Protein AF-A0A396GVX8-F1 (afdb_monomer_lite)

Structure (mmCIF, N/CA/C/O backbone):
data_AF-A0A396GVX8-F1
#
_entry.id   AF-A0A396GVX8-F1
#
loop_
_atom_site.group_PDB
_atom_site.id
_atom_site.type_symbol
_atom_site.label_atom_id
_atom_site.label_alt_id
_atom_site.label_comp_id
_atom_site.label_asym_id
_atom_site.label_entity_id
_atom_site.label_seq_id
_atom_site.pdbx_PDB_ins_code
_atom_site.Cartn_x
_atom_site.Cartn_y
_atom_site.Cartn_z
_atom_site.occupancy
_atom_site.B_iso_or_equiv
_atom_site.auth_seq_id
_atom_site.auth_comp_id
_atom_site.auth_asym_id
_atom_site.auth_atom_id
_atom_site.pdbx_PDB_model_num
ATOM 1 N N . MET A 1 1 ? 4.612 -15.778 2.059 1.00 48.03 1 MET A N 1
ATOM 2 C CA . MET A 1 1 ? 3.726 -14.778 2.708 1.00 48.03 1 MET A CA 1
ATOM 3 C C . MET A 1 1 ? 3.574 -15.032 4.222 1.00 48.03 1 MET A C 1
ATOM 5 O O . MET A 1 1 ? 2.471 -15.257 4.695 1.00 48.03 1 MET A O 1
ATOM 9 N N . VAL A 1 2 ? 4.655 -15.014 5.015 1.00 45.66 2 VAL A N 1
ATOM 10 C CA . VAL A 1 2 ? 4.585 -15.224 6.489 1.00 45.66 2 VAL A CA 1
ATOM 11 C C . VAL A 1 2 ? 4.983 -13.963 7.264 1.00 45.66 2 VAL A C 1
ATOM 13 O O . VAL A 1 2 ? 4.406 -13.672 8.306 1.00 45.66 2 VAL A O 1
ATOM 16 N N . PHE A 1 3 ? 5.855 -13.126 6.692 1.00 49.66 3 PHE A N 1
ATOM 17 C CA . PHE A 1 3 ? 6.358 -11.907 7.336 1.00 49.66 3 PHE A CA 1
ATOM 18 C C . PHE A 1 3 ? 5.275 -10.853 7.634 1.00 4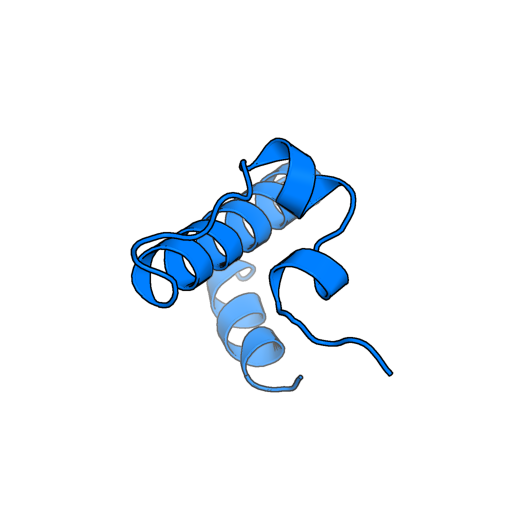9.66 3 PHE A C 1
ATOM 20 O O . PHE A 1 3 ? 5.396 -10.077 8.580 1.00 49.66 3 PHE A O 1
ATOM 27 N N . CYS A 1 4 ? 4.181 -10.842 6.864 1.00 56.78 4 CYS A N 1
ATOM 28 C CA . CYS A 1 4 ? 3.050 -9.963 7.152 1.00 56.78 4 CYS A CA 1
ATOM 29 C C . CYS A 1 4 ? 2.273 -10.421 8.385 1.00 56.78 4 CYS A C 1
ATOM 31 O O . CYS A 1 4 ? 1.752 -9.572 9.081 1.00 56.78 4 CYS A O 1
ATOM 33 N N . LYS A 1 5 ? 2.211 -11.717 8.717 1.00 54.16 5 LYS A N 1
ATOM 34 C CA . LYS A 1 5 ? 1.288 -12.220 9.748 1.00 54.16 5 LYS A CA 1
ATOM 35 C C . LYS A 1 5 ? 1.665 -11.745 11.156 1.00 54.16 5 LYS A C 1
ATOM 37 O O . LYS A 1 5 ? 0.799 -11.305 11.903 1.00 54.16 5 LYS A O 1
ATOM 42 N N . GLU A 1 6 ? 2.953 -11.758 11.492 1.00 58.66 6 GLU A N 1
ATOM 43 C CA . GLU A 1 6 ? 3.457 -11.325 12.804 1.00 58.66 6 GLU A CA 1
ATOM 44 C C . GLU A 1 6 ? 3.465 -9.800 12.962 1.00 58.66 6 GLU A C 1
ATOM 46 O O . GLU A 1 6 ? 3.066 -9.269 14.001 1.00 58.66 6 GLU A O 1
ATOM 51 N N . ARG A 1 7 ? 3.857 -9.081 11.902 1.00 57.06 7 ARG A N 1
ATOM 52 C CA . ARG A 1 7 ? 3.862 -7.613 11.880 1.00 57.06 7 ARG A CA 1
ATOM 53 C C . ARG A 1 7 ? 2.442 -7.057 11.888 1.00 57.06 7 ARG A C 1
ATOM 55 O O . ARG A 1 7 ? 2.170 -6.108 12.617 1.00 57.06 7 ARG A O 1
ATOM 62 N N . ASN A 1 8 ? 1.539 -7.728 11.174 1.00 59.41 8 ASN A N 1
ATOM 63 C CA . ASN A 1 8 ? 0.107 -7.537 11.291 1.00 59.41 8 ASN A CA 1
ATOM 64 C C . ASN A 1 8 ? -0.282 -7.725 12.754 1.00 59.41 8 ASN A C 1
ATOM 66 O O . ASN A 1 8 ? -0.722 -6.767 13.374 1.00 59.41 8 ASN A O 1
ATOM 70 N N . ASN A 1 9 ? -0.093 -8.902 13.347 1.00 61.75 9 ASN A N 1
ATOM 71 C CA . ASN A 1 9 ? -0.593 -9.180 14.698 1.00 61.75 9 ASN A CA 1
ATOM 72 C C . ASN A 1 9 ? -0.134 -8.148 15.756 1.00 61.75 9 ASN A C 1
ATOM 74 O O . ASN A 1 9 ? -0.846 -7.886 16.721 1.00 61.75 9 ASN A O 1
ATOM 78 N N . ARG A 1 10 ? 1.031 -7.513 15.556 1.00 64.00 10 ARG A N 1
ATOM 79 C CA . ARG A 1 10 ? 1.535 -6.409 16.389 1.00 64.00 10 ARG A CA 1
ATOM 80 C C . ARG A 1 10 ? 0.856 -5.054 16.130 1.00 64.00 10 ARG A C 1
ATOM 82 O O . ARG A 1 10 ? 0.681 -4.299 17.076 1.00 64.00 10 ARG A O 1
ATOM 89 N N . VAL A 1 11 ? 0.470 -4.759 14.888 1.00 57.25 11 VAL A N 1
ATOM 90 C CA . VAL A 1 11 ? -0.328 -3.576 14.497 1.00 57.25 11 VAL A CA 1
ATOM 91 C C . VAL A 1 11 ? -1.806 -3.735 14.886 1.00 57.25 11 VAL A C 1
ATOM 93 O O . VAL A 1 11 ? -2.438 -2.766 15.292 1.00 57.25 11 VAL A O 1
ATOM 96 N N . PHE A 1 12 ? -2.348 -4.955 14.815 1.00 59.69 12 PHE A N 1
ATOM 97 C CA . PHE A 1 12 ? -3.755 -5.274 15.104 1.00 59.69 12 PHE A CA 1
ATOM 98 C C . PHE A 1 12 ? -4.049 -5.512 16.597 1.00 59.69 12 PHE A C 1
ATOM 100 O O . PHE A 1 12 ? -5.214 -5.558 16.994 1.00 59.69 12 PHE A O 1
ATOM 107 N N . LYS A 1 13 ? -3.030 -5.663 17.457 1.00 56.44 13 LYS A N 1
ATOM 108 C CA . LYS A 1 13 ? -3.234 -5.802 18.907 1.00 56.44 13 LYS A CA 1
ATOM 109 C C . LYS A 1 13 ? -3.594 -4.451 19.529 1.00 56.44 13 LYS A C 1
ATOM 111 O O . LYS A 1 13 ? -2.719 -3.675 19.896 1.00 56.44 13 LYS A O 1
ATOM 116 N N . GLY A 1 14 ? -4.892 -4.211 19.707 1.00 55.41 14 GLY A N 1
ATOM 117 C CA . GLY A 1 14 ? -5.388 -3.240 20.689 1.00 55.41 14 GLY A CA 1
ATOM 118 C C . GLY A 1 14 ? -6.277 -2.120 20.163 1.00 55.41 14 GLY A C 1
ATOM 119 O O . GLY A 1 14 ? -6.663 -1.261 20.949 1.00 55.41 14 GLY A O 1
ATOM 120 N N . LYS A 1 15 ? -6.648 -2.111 18.880 1.00 55.22 15 LYS A N 1
ATOM 121 C CA . LYS A 1 15 ? -7.673 -1.187 18.388 1.00 55.22 15 LYS A CA 1
ATOM 122 C C . LYS A 1 15 ? -8.753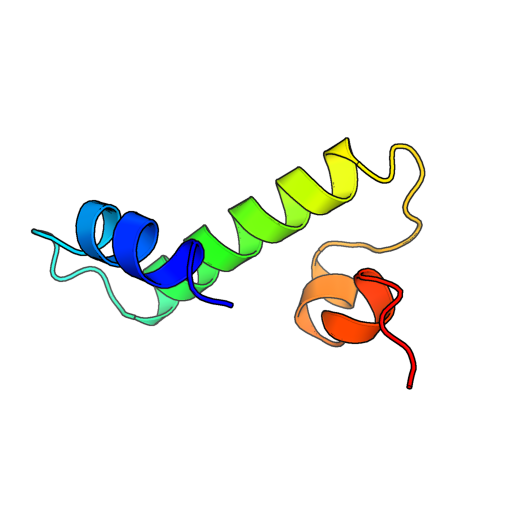 -1.969 17.663 1.00 55.22 15 LYS A C 1
ATOM 124 O O . LYS A 1 15 ? -8.451 -2.708 16.731 1.00 55.22 15 LYS A O 1
ATOM 129 N N . ALA A 1 16 ? -10.005 -1.775 18.077 1.00 58.09 16 ALA A N 1
ATOM 130 C CA . ALA A 1 16 ? -11.190 -2.063 17.272 1.00 58.09 16 ALA A CA 1
ATOM 131 C C . ALA A 1 16 ? -11.208 -1.093 16.081 1.00 58.09 16 ALA A C 1
ATOM 133 O O . ALA A 1 16 ? -12.042 -0.201 15.976 1.00 58.09 16 ALA A O 1
ATOM 134 N N . GLN A 1 17 ? -10.172 -1.176 15.258 1.00 59.31 17 GLN A N 1
ATOM 135 C CA . GLN A 1 17 ? -10.038 -0.392 14.060 1.00 59.31 17 GLN A CA 1
ATOM 136 C C . GLN A 1 17 ? -10.744 -1.187 12.976 1.00 59.31 17 GLN A C 1
ATOM 138 O O . GLN A 1 17 ? -10.543 -2.396 12.854 1.00 59.31 17 GLN A O 1
ATOM 143 N N . ASP A 1 18 ? -11.642 -0.517 12.269 1.00 70.19 18 ASP A N 1
ATOM 144 C CA . ASP A 1 18 ? -12.451 -1.136 11.236 1.00 70.19 18 ASP A CA 1
ATOM 145 C C . ASP A 1 18 ? -11.544 -1.882 10.242 1.00 70.19 18 ASP A C 1
ATOM 147 O O . ASP A 1 18 ? -10.492 -1.370 9.840 1.00 70.19 18 ASP A O 1
ATOM 151 N N . LEU A 1 19 ? -11.922 -3.112 9.877 1.00 71.81 19 LEU A N 1
ATOM 152 C CA . LEU A 1 19 ? -11.161 -3.966 8.956 1.00 71.81 19 LEU A CA 1
ATOM 153 C C . LEU A 1 19 ? -10.777 -3.219 7.671 1.00 71.81 19 LEU A C 1
ATOM 155 O O . LEU A 1 19 ? -9.703 -3.466 7.118 1.00 71.81 19 LEU A O 1
ATOM 159 N N . VAL A 1 20 ? -11.611 -2.269 7.237 1.00 74.31 20 VAL A N 1
ATOM 160 C CA . VAL A 1 20 ? -11.362 -1.409 6.079 1.00 74.31 20 VAL A CA 1
ATOM 161 C C . VAL A 1 20 ? -10.168 -0.482 6.308 1.00 74.31 20 VAL A C 1
ATOM 163 O O . VAL A 1 20 ? -9.304 -0.395 5.440 1.00 74.31 20 VAL A O 1
ATOM 166 N N . GLN A 1 21 ? -10.050 0.161 7.474 1.00 73.44 21 GLN A N 1
ATOM 167 C CA . GLN A 1 21 ? -8.923 1.058 7.778 1.00 73.44 21 GLN A CA 1
ATOM 168 C C . GLN A 1 21 ? -7.590 0.314 7.863 1.00 73.44 21 GLN A C 1
ATOM 170 O O . GLN A 1 21 ? -6.537 0.825 7.474 1.00 73.44 21 GLN A O 1
ATOM 175 N N . LEU A 1 22 ? -7.627 -0.908 8.382 1.00 74.62 22 LEU A N 1
ATOM 176 C CA . LEU A 1 22 ? -6.446 -1.752 8.466 1.00 74.62 22 LEU A CA 1
ATOM 177 C C . LEU A 1 22 ? -6.010 -2.261 7.098 1.00 74.62 22 LEU A C 1
ATOM 179 O O . LEU A 1 22 ? -4.816 -2.241 6.793 1.00 74.62 22 LEU A O 1
ATOM 183 N N . LEU A 1 23 ? -6.968 -2.682 6.271 1.00 77.50 23 LEU A N 1
ATOM 184 C CA . LEU A 1 23 ? -6.701 -2.998 4.875 1.00 77.50 23 LEU A CA 1
ATOM 185 C C . LEU A 1 23 ? -6.086 -1.792 4.173 1.00 77.50 23 LEU A C 1
ATOM 187 O O . LEU A 1 23 ? -5.038 -1.948 3.562 1.00 77.50 23 LEU A O 1
ATOM 191 N N . ASP A 1 24 ? -6.660 -0.600 4.318 1.00 80.81 24 ASP A N 1
ATOM 192 C CA . ASP A 1 24 ? -6.133 0.615 3.694 1.00 80.81 24 ASP A CA 1
ATOM 193 C C . ASP A 1 24 ? -4.698 0.931 4.150 1.00 80.81 24 ASP A C 1
ATOM 195 O O . ASP A 1 24 ? -3.822 1.186 3.328 1.00 80.81 24 ASP A O 1
ATOM 199 N N . THR A 1 25 ? -4.400 0.762 5.441 1.00 81.38 25 THR A N 1
ATOM 200 C CA . THR A 1 25 ? -3.048 0.966 5.989 1.00 81.38 25 THR A CA 1
ATOM 201 C C . THR A 1 25 ? -2.032 -0.022 5.415 1.00 81.38 25 THR A C 1
ATOM 203 O O . THR A 1 25 ? -0.943 0.374 4.993 1.00 81.38 25 THR A O 1
ATOM 206 N N . VAL A 1 26 ? -2.365 -1.319 5.390 1.00 81.69 26 VAL A N 1
ATOM 207 C CA . VAL A 1 26 ? -1.492 -2.355 4.807 1.00 81.69 26 VAL A CA 1
ATOM 208 C C . VAL A 1 26 ? -1.251 -2.055 3.335 1.00 81.69 26 VAL A C 1
ATOM 210 O O . VAL A 1 26 ? -0.124 -2.144 2.852 1.00 81.69 26 VAL A O 1
ATOM 213 N N . LYS A 1 27 ? -2.305 -1.646 2.637 1.00 81.62 27 LYS A N 1
ATOM 214 C CA . LYS A 1 27 ? -2.278 -1.354 1.217 1.00 81.62 27 LYS A CA 1
ATOM 215 C C . LYS A 1 27 ? -1.421 -0.132 0.879 1.00 81.62 27 LYS A C 1
ATOM 217 O O . LYS A 1 27 ? -0.531 -0.214 0.032 1.00 81.62 27 LYS A O 1
ATOM 222 N N . PHE A 1 28 ? -1.592 0.957 1.619 1.00 83.19 28 PHE A N 1
ATOM 223 C CA . PHE A 1 28 ? -0.766 2.155 1.514 1.00 83.19 28 PHE A CA 1
ATOM 224 C C . PHE A 1 28 ? 0.715 1.878 1.813 1.00 83.19 28 PHE A C 1
ATOM 226 O O . PHE A 1 28 ? 1.600 2.326 1.077 1.00 83.19 28 PHE A O 1
ATOM 233 N N . MET A 1 29 ? 0.997 1.095 2.861 1.00 82.81 29 MET A N 1
ATOM 234 C CA . MET A 1 29 ? 2.355 0.658 3.189 1.00 82.81 29 MET A CA 1
ATOM 235 C C . MET A 1 29 ? 2.958 -0.153 2.037 1.00 82.81 29 MET A C 1
ATOM 237 O O . MET A 1 29 ? 4.055 0.158 1.581 1.00 82.81 29 MET A O 1
ATOM 241 N N . SER A 1 30 ? 2.244 -1.153 1.518 1.00 81.44 30 SER A N 1
ATOM 242 C CA . SER A 1 30 ? 2.714 -1.974 0.398 1.00 81.44 30 SER A CA 1
ATOM 243 C C . SER A 1 30 ? 2.997 -1.148 -0.857 1.00 81.44 30 SER A C 1
ATOM 245 O O . SER A 1 30 ? 4.053 -1.326 -1.461 1.00 81.44 30 SER A O 1
ATOM 247 N N . PHE A 1 31 ? 2.115 -0.213 -1.218 1.00 83.31 31 PHE A N 1
ATOM 248 C CA . PHE A 1 31 ? 2.344 0.693 -2.344 1.00 83.31 31 PHE A CA 1
ATOM 249 C C . PHE A 1 31 ? 3.554 1.607 -2.120 1.00 83.31 31 PHE A C 1
ATOM 251 O O . PHE A 1 31 ? 4.367 1.781 -3.023 1.00 83.31 31 PHE A O 1
ATOM 258 N N . SER A 1 32 ? 3.730 2.145 -0.910 1.00 81.88 32 SER A N 1
ATOM 259 C CA . SER A 1 32 ? 4.888 2.988 -0.579 1.00 81.88 32 SER A CA 1
ATOM 260 C C . SER A 1 32 ? 6.205 2.219 -0.705 1.00 81.88 32 SER A C 1
ATOM 262 O O . SER A 1 32 ? 7.174 2.730 -1.262 1.00 81.88 32 SER A O 1
ATOM 264 N N . TRP A 1 33 ? 6.232 0.963 -0.252 1.00 82.31 33 TRP A N 1
ATOM 265 C CA . TRP A 1 33 ? 7.377 0.068 -0.433 1.00 82.31 33 TRP A CA 1
ATOM 266 C C . TRP A 1 33 ? 7.629 -0.264 -1.905 1.00 82.31 33 TRP A C 1
ATOM 268 O O . TRP A 1 33 ? 8.781 -0.287 -2.337 1.00 82.31 33 TRP A O 1
ATOM 278 N N . LEU A 1 34 ? 6.566 -0.501 -2.677 1.00 79.31 34 LEU A N 1
ATOM 279 C CA . LEU A 1 34 ? 6.662 -0.747 -4.113 1.00 79.31 34 LEU A CA 1
ATOM 280 C C . LEU A 1 34 ? 7.257 0.466 -4.831 1.00 79.31 34 LEU A C 1
ATOM 282 O O . LEU A 1 34 ? 8.205 0.310 -5.588 1.00 79.31 34 LEU A O 1
ATOM 286 N N . LYS A 1 35 ? 6.761 1.670 -4.541 1.00 79.94 35 LYS A N 1
ATOM 287 C CA . LYS A 1 35 ? 7.231 2.931 -5.127 1.00 79.94 35 LYS A CA 1
ATOM 288 C C . LYS A 1 35 ? 8.673 3.262 -4.730 1.00 79.94 35 LYS A C 1
ATOM 290 O O . LYS A 1 35 ? 9.418 3.815 -5.527 1.00 79.94 35 LYS A O 1
ATOM 295 N N . ALA A 1 36 ? 9.084 2.895 -3.515 1.00 81.62 36 ALA A N 1
ATOM 296 C CA . ALA A 1 36 ? 10.470 3.034 -3.071 1.00 81.62 36 ALA A CA 1
ATOM 297 C C . ALA A 1 36 ? 11.422 2.051 -3.777 1.00 81.62 36 ALA A C 1
ATOM 299 O O . ALA A 1 36 ? 12.577 2.389 -4.019 1.00 81.62 36 ALA A O 1
ATOM 300 N N . LYS A 1 37 ? 10.957 0.837 -4.107 1.00 76.19 37 LYS A N 1
ATOM 301 C CA . LYS A 1 37 ? 11.752 -0.165 -4.839 1.00 76.19 37 LYS A CA 1
ATOM 302 C C . LYS A 1 37 ? 11.773 0.070 -6.348 1.00 76.19 37 LYS A C 1
ATOM 304 O O . LYS A 1 37 ? 12.815 -0.071 -6.976 1.00 76.19 37 LYS A O 1
ATOM 309 N N . LEU A 1 38 ? 10.630 0.417 -6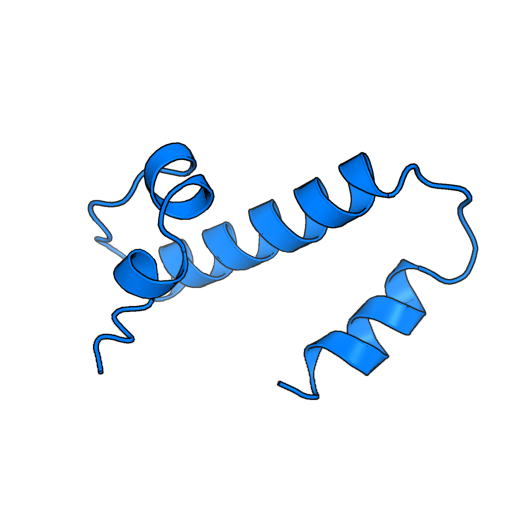.922 1.00 72.94 38 LEU A N 1
ATOM 310 C CA . LEU A 1 38 ? 10.462 0.796 -8.317 1.00 72.94 38 LEU A CA 1
ATOM 311 C C . LEU A 1 38 ? 10.406 2.323 -8.368 1.00 72.94 38 LEU A C 1
ATOM 313 O O . LEU A 1 38 ? 9.329 2.911 -8.458 1.00 72.94 38 LEU A O 1
ATOM 317 N N . LEU A 1 39 ? 11.589 2.948 -8.295 1.00 62.91 39 LEU A N 1
ATOM 318 C CA . LEU A 1 39 ? 11.799 4.407 -8.330 1.00 62.91 39 LEU A CA 1
ATOM 319 C C . LEU A 1 39 ? 11.084 5.107 -9.507 1.00 62.91 39 LEU A C 1
ATOM 321 O O . LEU A 1 39 ? 10.849 6.311 -9.456 1.00 62.91 39 LEU A O 1
ATOM 325 N N . THR A 1 40 ? 10.711 4.352 -10.543 1.00 62.19 40 THR A N 1
ATOM 326 C CA . THR A 1 40 ? 10.033 4.799 -11.767 1.00 62.19 40 THR A CA 1
ATOM 327 C C . THR A 1 40 ? 8.807 3.943 -12.115 1.00 62.19 40 THR A C 1
ATOM 329 O O . THR A 1 40 ? 8.486 3.762 -13.287 1.00 62.19 40 THR A O 1
ATOM 332 N N . SER A 1 41 ? 8.117 3.377 -11.119 1.00 61.53 41 SER A N 1
ATOM 333 C CA . SER A 1 41 ? 6.910 2.582 -11.376 1.00 61.53 41 SER A CA 1
ATOM 334 C C . SER A 1 41 ? 5.824 3.438 -12.053 1.00 61.53 41 SER A C 1
ATOM 336 O O . SER A 1 41 ? 5.425 4.449 -11.469 1.00 61.53 41 SER A O 1
ATOM 338 N N . PRO A 1 42 ? 5.304 3.057 -13.238 1.00 69.25 42 PRO A N 1
ATOM 339 C CA . PRO A 1 42 ? 4.227 3.789 -13.913 1.00 69.25 42 PRO A CA 1
ATOM 340 C C . PRO A 1 42 ? 2.868 3.620 -13.215 1.00 69.25 42 PRO A C 1
ATOM 342 O O . PRO A 1 42 ? 1.888 4.254 -13.599 1.00 69.25 42 PRO A O 1
ATOM 345 N N . PHE A 1 43 ? 2.788 2.758 -12.199 1.00 72.69 43 PHE A N 1
ATOM 346 C CA . PHE A 1 43 ? 1.536 2.395 -11.554 1.00 72.69 43 PHE A CA 1
ATOM 347 C C . PHE A 1 43 ? 1.120 3.423 -10.499 1.00 72.69 43 PHE A C 1
ATOM 349 O O . PHE A 1 43 ? 1.845 3.706 -9.539 1.00 72.69 43 PHE A O 1
ATOM 356 N N . SER A 1 44 ? -0.092 3.956 -10.654 1.00 80.12 44 SER A N 1
ATOM 357 C CA . SER A 1 44 ? -0.725 4.793 -9.637 1.00 80.12 44 SER A CA 1
ATOM 358 C C . SER A 1 44 ? -1.255 3.935 -8.485 1.00 80.12 44 SER A C 1
ATOM 360 O O . SER A 1 44 ? -1.449 2.728 -8.627 1.00 80.12 44 SER A O 1
ATOM 362 N N . TYR A 1 45 ? -1.563 4.555 -7.340 1.00 80.00 45 TYR A N 1
ATOM 363 C CA . TYR A 1 45 ? -2.179 3.842 -6.208 1.00 80.00 45 TYR A CA 1
ATOM 364 C C . TYR A 1 45 ? -3.469 3.112 -6.621 1.00 80.00 45 TYR A C 1
ATOM 366 O O . TYR A 1 45 ? -3.750 2.017 -6.141 1.00 80.00 45 TYR A O 1
ATOM 374 N N . ASN A 1 46 ? -4.224 3.692 -7.560 1.00 81.81 46 ASN A N 1
ATOM 375 C CA . ASN A 1 46 ? -5.449 3.098 -8.086 1.00 81.81 46 ASN A CA 1
ATOM 376 C C . ASN A 1 46 ? -5.184 1.849 -8.950 1.00 81.81 46 ASN A C 1
ATOM 378 O O . ASN A 1 46 ? -5.873 0.844 -8.796 1.00 81.81 46 ASN A O 1
ATOM 382 N N . ASP A 1 47 ? -4.161 1.871 -9.810 1.00 80.88 47 ASP A N 1
ATOM 383 C CA . ASP A 1 47 ? -3.745 0.688 -10.578 1.00 80.88 47 ASP A CA 1
ATOM 384 C C . ASP A 1 47 ? -3.277 -0.429 -9.651 1.00 80.88 47 ASP A C 1
ATOM 386 O O . ASP A 1 47 ? -3.682 -1.579 -9.803 1.00 80.88 47 ASP A O 1
ATOM 390 N N . TRP A 1 48 ? -2.514 -0.072 -8.617 1.00 82.12 48 TRP A N 1
ATOM 391 C CA . TR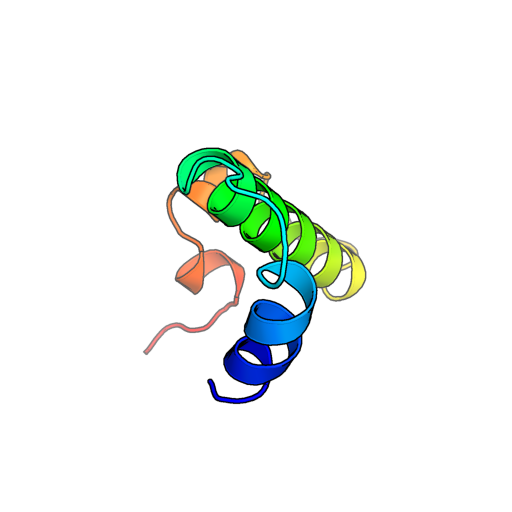P A 1 48 ? -2.095 -1.006 -7.581 1.00 82.12 48 TRP A CA 1
ATOM 392 C C . TRP A 1 48 ? -3.280 -1.584 -6.795 1.00 82.12 48 T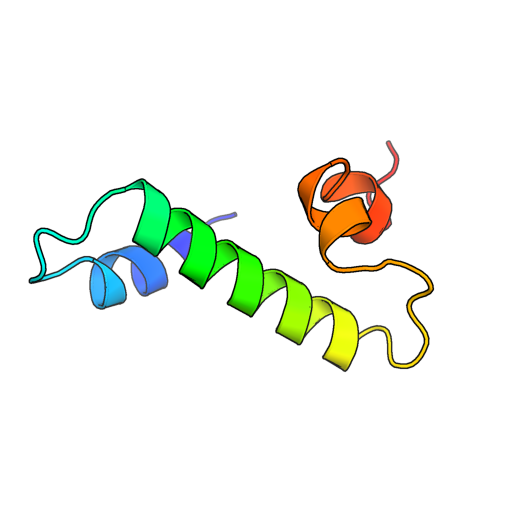RP A C 1
ATOM 394 O O . TRP A 1 48 ? -3.284 -2.767 -6.465 1.00 82.12 48 TRP A O 1
ATOM 404 N N . TRP A 1 49 ? -4.322 -0.788 -6.541 1.00 80.56 49 TRP A N 1
ATOM 405 C CA . TRP A 1 49 ? -5.532 -1.261 -5.870 1.00 80.56 49 TRP A CA 1
ATOM 406 C C . TRP A 1 49 ? -6.323 -2.266 -6.712 1.00 80.56 49 TRP A C 1
ATOM 408 O O . TRP A 1 49 ? -6.852 -3.238 -6.170 1.00 80.56 49 TRP A O 1
ATOM 418 N N . ARG A 1 50 ? -6.421 -2.029 -8.026 1.00 82.12 50 ARG A N 1
ATOM 419 C CA . ARG A 1 50 ? -7.176 -2.884 -8.957 1.00 82.12 50 ARG A CA 1
ATOM 420 C C . ARG A 1 50 ? -6.389 -4.132 -9.355 1.00 82.12 50 ARG A C 1
ATOM 422 O O . ARG A 1 50 ? -6.975 -5.203 -9.470 1.00 82.12 50 ARG A O 1
ATOM 429 N N . HIS A 1 51 ? -5.074 -4.000 -9.521 1.00 81.19 51 HIS A N 1
ATOM 430 C CA . HIS A 1 51 ? -4.195 -5.040 -10.051 1.00 81.19 51 HIS A CA 1
ATOM 431 C C . HIS A 1 51 ? -2.859 -5.125 -9.285 1.00 81.19 51 HIS A C 1
ATOM 433 O O . HIS A 1 51 ? -1.787 -4.884 -9.849 1.00 81.19 51 HIS A O 1
ATOM 439 N N . PRO A 1 52 ? -2.882 -5.507 -7.995 1.00 75.88 52 PRO A N 1
ATOM 440 C CA . PRO A 1 52 ? -1.685 -5.505 -7.152 1.00 75.88 52 PRO A CA 1
ATOM 441 C C . PRO A 1 52 ? -0.609 -6.499 -7.613 1.00 75.88 52 PRO A C 1
ATOM 443 O O . PRO A 1 52 ? 0.574 -6.235 -7.417 1.00 75.88 52 PRO A O 1
ATOM 446 N N . LEU A 1 53 ? -1.001 -7.623 -8.226 1.00 78.19 53 LEU A N 1
ATOM 447 C CA . LEU A 1 53 ? -0.075 -8.656 -8.712 1.00 78.19 53 LEU A CA 1
ATOM 448 C C . LEU A 1 53 ? 0.692 -8.200 -9.959 1.00 78.19 53 LEU A C 1
ATOM 450 O O . LEU A 1 53 ? 1.918 -8.292 -9.982 1.00 78.19 53 LEU A O 1
ATOM 454 N N . LEU A 1 54 ? -0.016 -7.598 -10.922 1.00 77.50 54 LEU A N 1
ATOM 455 C CA . LEU A 1 54 ? 0.588 -6.964 -12.100 1.00 77.50 54 LEU A CA 1
ATOM 456 C C . LEU A 1 54 ? 1.574 -5.866 -11.686 1.00 77.50 54 LEU A C 1
ATOM 458 O O . LEU A 1 54 ? 2.693 -5.809 -12.183 1.00 77.50 54 LEU A O 1
ATO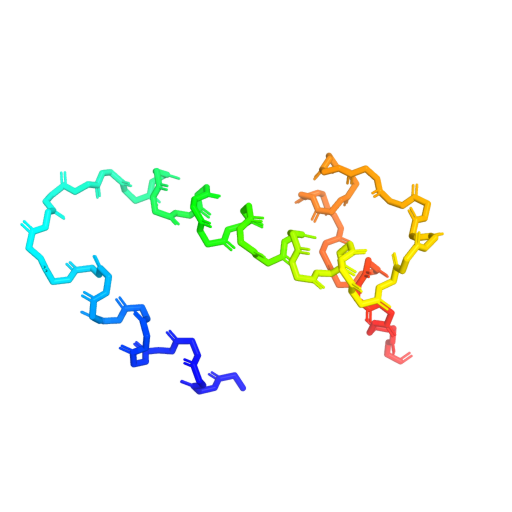M 462 N N . CYS A 1 55 ? 1.210 -5.045 -10.696 1.00 71.75 55 CYS A N 1
ATOM 463 C CA . CYS A 1 55 ? 2.094 -3.995 -10.185 1.00 71.75 55 CYS A CA 1
ATOM 464 C C . CYS A 1 55 ? 3.342 -4.536 -9.463 1.00 71.75 55 CYS A C 1
ATOM 466 O O . CYS A 1 55 ? 4.329 -3.815 -9.337 1.00 71.75 55 CYS A O 1
ATOM 468 N N . MET A 1 56 ? 3.309 -5.776 -8.965 1.00 72.94 56 MET A N 1
ATOM 469 C CA . MET A 1 56 ? 4.480 -6.448 -8.389 1.00 72.94 56 MET A CA 1
ATOM 470 C C . MET A 1 56 ? 5.322 -7.192 -9.435 1.00 72.94 56 MET A C 1
ATOM 472 O O . MET A 1 56 ? 6.347 -7.759 -9.062 1.00 72.94 56 MET A O 1
ATOM 476 N N . GLY A 1 57 ? 4.920 -7.192 -10.713 1.00 71.88 57 GLY A N 1
ATOM 477 C CA . GLY A 1 57 ? 5.600 -7.939 -11.776 1.00 71.88 57 GLY A CA 1
ATOM 478 C C . GLY A 1 57 ? 5.556 -9.454 -11.570 1.00 71.88 57 GLY A C 1
ATOM 479 O O . GLY A 1 57 ? 6.429 -10.162 -12.060 1.00 71.88 57 GLY A O 1
ATOM 480 N N . VAL A 1 58 ? 4.582 -9.945 -10.796 1.00 66.81 58 VAL A N 1
ATOM 481 C CA . VAL A 1 58 ? 4.336 -11.378 -10.608 1.00 66.81 58 VAL A CA 1
ATOM 482 C C . VAL A 1 58 ? 3.307 -11.779 -11.659 1.00 66.81 58 VAL A C 1
ATOM 484 O O . VAL A 1 58 ? 2.112 -11.839 -11.376 1.00 66.81 58 VAL A O 1
ATOM 487 N N . GLU A 1 59 ? 3.773 -11.940 -12.891 1.00 57.00 59 GLU A N 1
ATOM 488 C CA . GLU A 1 59 ? 3.038 -12.651 -13.937 1.00 57.00 59 GLU A CA 1
ATOM 489 C C . GLU A 1 59 ? 3.478 -14.126 -13.890 1.00 57.00 59 GLU A C 1
ATOM 491 O O . GLU A 1 59 ? 4.647 -14.402 -13.605 1.00 57.00 59 GLU A O 1
ATOM 496 N N . GLU A 1 60 ? 2.521 -15.048 -14.036 1.00 51.00 60 GLU A N 1
ATOM 497 C CA . GLU A 1 60 ? 2.744 -16.508 -14.047 1.00 51.00 60 GLU A CA 1
ATOM 498 C C . GLU A 1 60 ? 3.589 -16.965 -15.244 1.00 51.00 60 GLU A C 1
ATOM 500 O O . GLU A 1 60 ? 3.367 -16.439 -16.360 1.00 51.00 60 GLU A O 1
#

pLDDT: mean 70.15, std 11.1, range [45.66, 83.31]

Sequence (60 aa):
MVFCKERNNRVFKGKAQDLVQLLDTVKFMSFSWLKAKLLTSPFSYNDWWRHPLLCMGVEE

Radius of gyration: 13.0 Å; chains: 1; bounding box: 24×21×35 Å

Secondary structure (DSSP, 8-state):
--HHHHHHHHHHTT----HHHHHHHHHHHHHHHHHHHSTT----HHHHHH-HHHHTT---

Foldseek 3Di:
DCVCPVVVVVVVPDDPDPPVVSVVVVLVVLVVVLCVVPVPQPDDSVNCVVCVCVSVVNDD

Organism: Medicago truncatula (NCBI:txid3880)